Protein AF-A0A4R0NGX7-F1 (afdb_monomer_lite)

Radius of gyration: 23.61 Å; chains: 1; bounding box: 50×26×67 Å

Sequence (143 aa):
MHKEFTRLNKLIGAILSTKSSDLLKSPLAIARAFGHPYDPQRISLFEKLFVELQQRTFPSVPELNTSVKAFRNFAFYEAYFSNYIEGTKFKVADARQIIERGKPMASRDEDSHDVLGTYQLVSNQGEMRTGGRFFQALIFIAR

Secondary structure (DSSP, 8-state):
-HHHHHHHHHHHHHHTTSS-STT--SHHHHHHHTT----HHHHHHHHHHHHHHHH--PPPPPPS--SHHHHHHHHHHHHHHHHHHHT----HHHHHHHHHHTS--GGGHHHHHHHHHHHHHHT-HHHHHSHHHHHHHHHHHT-

Organism: NCBI:txid2530453

Structure (mmCIF, N/CA/C/O backbone):
data_AF-A0A4R0NGX7-F1
#
_entry.id   AF-A0A4R0NGX7-F1
#
loop_
_atom_site.group_PDB
_atom_site.id
_atom_site.type_symbol
_atom_site.label_atom_id
_atom_site.label_alt_id
_atom_site.label_comp_id
_atom_site.label_asym_id
_atom_site.label_entity_id
_atom_site.label_seq_id
_atom_site.pdbx_PDB_ins_code
_atom_site.Cartn_x
_atom_site.Cartn_y
_atom_site.Cartn_z
_atom_site.occupancy
_atom_site.B_iso_or_equiv
_atom_site.auth_seq_id
_atom_site.auth_comp_id
_atom_site.auth_asym_id
_atom_site.auth_atom_id
_atom_site.pdbx_PDB_model_num
ATOM 1 N N . MET A 1 1 ? -23.785 -9.388 43.174 1.00 69.12 1 MET A N 1
ATOM 2 C CA . MET A 1 1 ? -23.840 -9.785 41.747 1.00 69.12 1 MET A CA 1
ATOM 3 C C . MET A 1 1 ? -24.719 -8.881 40.875 1.00 69.12 1 MET A C 1
ATOM 5 O O . MET A 1 1 ? -24.286 -8.523 39.786 1.00 69.12 1 MET A O 1
ATOM 9 N N . HIS A 1 2 ? -25.930 -8.480 41.293 1.00 89.12 2 HIS A N 1
ATOM 10 C CA . HIS A 1 2 ? -26.812 -7.652 40.445 1.00 89.12 2 HIS A CA 1
ATOM 11 C C . HIS A 1 2 ? -26.259 -6.239 40.145 1.00 89.12 2 HIS A C 1
ATOM 13 O O . HIS A 1 2 ? -26.412 -5.721 39.035 1.00 89.12 2 HIS A O 1
ATOM 19 N N . LYS A 1 3 ? -25.562 -5.621 41.109 1.00 92.94 3 LYS A N 1
ATOM 20 C CA . LYS A 1 3 ? -24.934 -4.297 40.940 1.00 92.94 3 LYS A CA 1
ATOM 21 C C . LYS A 1 3 ? -23.755 -4.352 39.964 1.00 92.94 3 LYS A C 1
ATOM 23 O O . LYS A 1 3 ? -23.618 -3.484 39.106 1.00 92.94 3 LYS A O 1
ATOM 28 N N . GLU A 1 4 ? -22.937 -5.391 40.074 1.00 93.06 4 GLU A N 1
ATOM 29 C CA . GLU A 1 4 ? -21.766 -5.642 39.236 1.00 93.06 4 GLU A CA 1
ATOM 30 C C . GLU A 1 4 ? -22.186 -5.897 37.788 1.00 93.06 4 GLU A C 1
ATOM 32 O O . GLU A 1 4 ? -21.669 -5.249 36.878 1.00 93.06 4 GLU A O 1
ATOM 37 N N . PHE A 1 5 ? -23.200 -6.745 37.582 1.00 94.00 5 PHE A N 1
ATOM 38 C CA . PHE A 1 5 ? -23.793 -6.979 36.266 1.00 94.00 5 PHE A CA 1
ATOM 39 C C . PHE A 1 5 ? -24.340 -5.689 35.648 1.00 94.00 5 PHE A C 1
ATOM 41 O O . PHE A 1 5 ? -24.040 -5.372 34.498 1.00 94.00 5 PHE A O 1
ATOM 48 N N . THR A 1 6 ? -25.092 -4.897 36.418 1.00 93.38 6 THR A N 1
ATOM 49 C CA . THR A 1 6 ? -25.657 -3.626 35.938 1.00 93.38 6 THR A CA 1
ATOM 50 C C . THR A 1 6 ? -24.564 -2.658 35.490 1.00 93.38 6 THR A C 1
ATOM 52 O O . THR A 1 6 ? -24.686 -2.017 34.443 1.00 93.38 6 THR A O 1
ATOM 55 N N . ARG A 1 7 ? -23.475 -2.562 36.260 1.00 90.25 7 ARG A N 1
ATOM 56 C CA . ARG A 1 7 ? -22.326 -1.720 35.917 1.00 90.25 7 ARG A CA 1
ATOM 57 C C . ARG A 1 7 ? -21.623 -2.216 34.653 1.00 90.25 7 ARG A C 1
ATOM 59 O O . ARG A 1 7 ? -21.353 -1.409 33.767 1.00 90.25 7 ARG A O 1
ATOM 66 N N . LEU A 1 8 ? -21.379 -3.521 34.544 1.00 90.81 8 LEU A N 1
ATOM 67 C CA . LEU A 1 8 ? -20.740 -4.126 33.376 1.00 90.81 8 LEU A CA 1
ATOM 68 C C . LEU A 1 8 ? -21.584 -3.943 32.105 1.00 90.81 8 LEU A C 1
ATOM 70 O O . LEU A 1 8 ? -21.074 -3.484 31.090 1.00 90.81 8 LEU A O 1
ATOM 74 N N . ASN A 1 9 ? -22.889 -4.212 32.175 1.00 92.69 9 ASN A N 1
ATOM 75 C CA . ASN A 1 9 ? -23.817 -4.065 31.051 1.00 92.69 9 ASN A CA 1
ATOM 76 C C . ASN A 1 9 ? -23.929 -2.605 30.563 1.00 92.69 9 ASN A C 1
ATOM 78 O O . ASN A 1 9 ? -24.172 -2.350 29.382 1.00 92.69 9 ASN A O 1
ATOM 82 N N . LYS A 1 10 ? -23.771 -1.621 31.457 1.00 90.50 10 LYS A N 1
ATOM 83 C CA . LYS A 1 10 ? -23.681 -0.206 31.065 1.00 90.50 10 LYS A CA 1
ATOM 84 C C . LYS A 1 10 ? -22.367 0.096 30.344 1.00 90.50 10 LYS A C 1
ATOM 86 O O . LYS A 1 10 ? -22.408 0.722 29.294 1.00 90.50 10 LYS A O 1
ATOM 91 N N . LEU A 1 11 ? -21.237 -0.388 30.864 1.00 90.00 11 LEU A N 1
ATOM 92 C CA . LEU A 1 11 ? -19.918 -0.184 30.254 1.00 90.00 11 LEU A CA 1
ATOM 93 C C . LEU A 1 11 ? -19.808 -0.826 28.867 1.00 90.00 11 LEU A C 1
ATOM 95 O O . LEU A 1 11 ? -19.388 -0.160 27.929 1.00 90.00 11 LEU A O 1
ATOM 99 N N . ILE A 1 12 ? -20.226 -2.087 28.719 1.00 90.19 12 ILE A N 1
ATOM 100 C CA . ILE A 1 12 ? -20.219 -2.778 27.421 1.00 90.19 12 ILE A CA 1
ATOM 101 C C . ILE A 1 12 ? -21.139 -2.053 26.438 1.00 90.19 12 ILE A C 1
ATOM 103 O O . ILE A 1 12 ? -20.732 -1.774 25.315 1.00 90.19 12 ILE A O 1
ATOM 107 N N . GLY A 1 13 ? -22.350 -1.686 26.871 1.00 91.06 13 GLY A N 1
ATOM 108 C CA . GLY A 1 13 ? -23.287 -0.971 26.010 1.00 91.06 13 GLY A CA 1
ATOM 109 C C . GLY A 1 13 ? -22.749 0.380 25.531 1.00 91.06 13 GLY A C 1
ATOM 110 O O . GLY A 1 13 ? -22.915 0.714 24.363 1.00 91.06 13 GLY A O 1
ATOM 111 N N . ALA A 1 14 ? -22.056 1.114 26.403 1.00 91.62 14 ALA A N 1
ATOM 112 C CA . ALA A 1 14 ? -21.409 2.375 26.064 1.00 91.62 14 ALA A CA 1
ATOM 113 C C . ALA A 1 14 ? -20.238 2.193 25.079 1.00 91.62 14 ALA A C 1
ATOM 115 O O . ALA A 1 14 ? -20.120 2.959 24.131 1.00 91.62 14 ALA A O 1
ATOM 116 N N . ILE A 1 15 ? -19.395 1.165 25.259 1.00 90.38 15 ILE A N 1
ATOM 117 C CA . ILE A 1 15 ? -18.273 0.864 24.344 1.00 90.38 15 ILE A CA 1
ATOM 118 C C . ILE A 1 15 ? -18.768 0.434 22.956 1.00 90.38 15 ILE A C 1
ATOM 120 O O . ILE A 1 15 ? -18.120 0.738 21.959 1.00 90.38 15 ILE A O 1
ATOM 124 N N . LEU A 1 16 ? -19.893 -0.282 22.895 1.00 90.50 16 LEU A N 1
ATOM 125 C CA . LEU A 1 16 ? -20.525 -0.731 21.650 1.00 90.50 16 LEU A CA 1
ATOM 126 C C . LEU A 1 16 ? -21.477 0.313 21.045 1.00 90.50 16 LEU A C 1
ATOM 128 O O . LEU A 1 16 ? -22.226 -0.015 20.130 1.00 90.50 16 LEU A O 1
ATOM 132 N N . SER A 1 17 ? -21.510 1.533 21.588 1.00 88.19 17 SER A N 1
ATOM 133 C CA . SER A 1 17 ? -22.368 2.631 21.115 1.00 88.19 17 SER A CA 1
ATOM 134 C C . SER A 1 17 ? -23.873 2.312 21.124 1.00 88.19 17 SER A C 1
ATOM 136 O O . SER A 1 17 ? -24.655 2.925 20.406 1.00 88.19 17 SER A O 1
ATOM 138 N N . THR A 1 18 ? -24.303 1.364 21.963 1.00 86.88 18 THR A N 1
ATOM 139 C CA . THR A 1 18 ? -25.719 0.970 22.148 1.00 86.88 18 THR A CA 1
ATOM 140 C C . THR A 1 18 ? -26.375 1.649 23.354 1.00 86.88 18 THR A C 1
ATOM 142 O O . THR A 1 18 ? -27.582 1.540 23.560 1.00 86.88 18 THR A O 1
ATOM 145 N N . LYS A 1 19 ? -25.581 2.331 24.188 1.00 85.69 19 LYS A N 1
ATOM 146 C CA . LYS A 1 19 ? -26.009 3.120 25.353 1.00 85.69 19 LYS A CA 1
ATOM 147 C C . LYS A 1 19 ? -25.175 4.399 25.429 1.00 85.69 19 LYS A C 1
ATOM 149 O O . LYS A 1 19 ? -24.140 4.489 24.777 1.00 8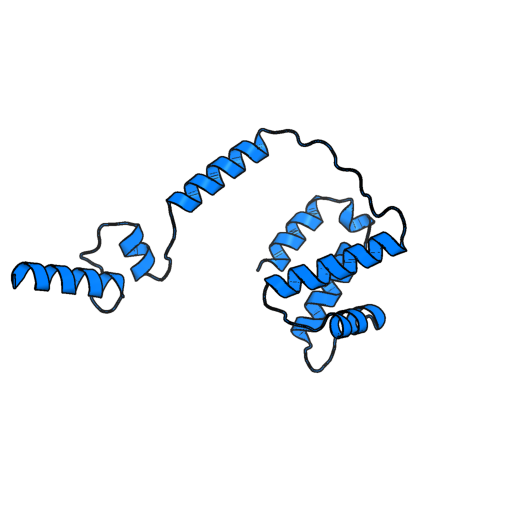5.69 19 LYS A O 1
ATOM 154 N N . SER A 1 20 ? -25.605 5.353 26.259 1.00 82.56 20 SER A N 1
ATOM 155 C CA . SER A 1 20 ? -24.865 6.604 26.488 1.00 82.56 20 SER A CA 1
ATOM 156 C C . SER A 1 20 ? -23.390 6.347 26.845 1.00 82.56 20 SER A C 1
ATOM 158 O O . SER A 1 20 ? -23.071 5.495 27.683 1.00 82.56 20 SER A O 1
ATOM 160 N N . SER A 1 21 ? -22.507 7.125 26.218 1.00 80.31 21 SER A N 1
ATOM 161 C CA . SER A 1 21 ? -21.058 7.125 26.417 1.00 80.31 21 SER A CA 1
ATOM 162 C C . SER A 1 21 ? -20.596 7.933 27.634 1.00 80.31 21 SER A C 1
ATOM 164 O O . SER A 1 21 ? -19.408 7.905 27.941 1.00 80.31 21 SER A O 1
ATOM 166 N N . ASP A 1 22 ? -21.495 8.605 28.363 1.00 82.38 22 ASP A N 1
ATOM 167 C CA . ASP A 1 22 ? -21.159 9.541 29.459 1.00 82.38 22 ASP A CA 1
ATOM 168 C C . ASP A 1 22 ? -20.381 8.883 30.614 1.00 82.38 22 ASP A C 1
ATOM 170 O O . ASP A 1 22 ? -19.724 9.540 31.420 1.00 82.38 22 ASP A O 1
ATOM 174 N N . LEU A 1 23 ? -20.454 7.553 30.711 1.00 84.06 23 LEU A N 1
ATOM 175 C CA . LEU A 1 23 ? -19.757 6.759 31.722 1.00 84.06 23 LEU A CA 1
ATOM 176 C C . LEU A 1 23 ? -18.329 6.363 31.307 1.00 84.06 23 LEU A C 1
ATOM 178 O O . LEU A 1 23 ? -17.573 5.855 32.143 1.00 84.06 23 LEU A O 1
ATOM 182 N N . LEU A 1 24 ? -17.954 6.549 30.038 1.00 87.19 24 LEU A N 1
ATOM 183 C CA . LEU A 1 24 ? -16.630 6.211 29.528 1.00 87.19 24 LEU A CA 1
ATOM 184 C C . LEU A 1 24 ? -15.628 7.297 29.917 1.00 87.19 24 LEU A C 1
ATOM 186 O O . LEU A 1 24 ? -15.793 8.464 29.592 1.00 87.19 24 LEU A O 1
ATOM 190 N N . LYS A 1 25 ? -14.557 6.892 30.602 1.00 89.19 25 LYS A N 1
ATOM 191 C CA . LYS A 1 25 ? -13.457 7.792 30.997 1.00 89.19 25 LYS A CA 1
ATOM 192 C C . LYS A 1 25 ? -12.142 7.483 30.295 1.00 89.19 25 LYS A C 1
ATOM 194 O O . LYS A 1 25 ? -11.246 8.314 30.265 1.00 89.19 25 LYS A O 1
ATOM 199 N N . SER A 1 26 ? -12.004 6.265 29.773 1.00 91.06 26 SER A N 1
ATOM 200 C CA . SER A 1 26 ? -10.807 5.866 29.040 1.00 91.06 26 SER A CA 1
ATOM 201 C C . SER A 1 26 ? -10.836 6.500 27.647 1.00 91.06 26 SER A C 1
ATOM 203 O O . SER A 1 26 ? -11.819 6.280 26.934 1.00 91.06 26 SER A O 1
ATOM 205 N N . PRO A 1 27 ? -9.766 7.198 27.219 1.00 91.25 27 PRO A N 1
ATOM 206 C CA . PRO A 1 27 ? -9.661 7.730 25.862 1.00 91.25 27 PRO A CA 1
ATOM 207 C C . PRO A 1 27 ? -9.893 6.666 24.782 1.00 91.25 27 PRO A C 1
ATOM 209 O O . PRO A 1 27 ? -10.565 6.931 23.794 1.00 91.25 27 PRO A O 1
ATOM 212 N N . LEU A 1 28 ? -9.437 5.427 25.009 1.00 93.00 28 LEU A N 1
ATOM 213 C CA . LEU A 1 28 ? -9.637 4.307 24.082 1.00 93.00 28 LEU A CA 1
ATOM 214 C C . LEU A 1 28 ? -11.095 3.867 23.988 1.00 93.00 28 LEU A C 1
ATOM 216 O O . LEU A 1 28 ? -11.582 3.538 22.909 1.00 93.00 28 LEU A O 1
ATOM 220 N N . ALA A 1 29 ? -11.789 3.837 25.126 1.00 91.12 29 ALA A N 1
ATOM 221 C CA . ALA A 1 29 ? -13.199 3.476 25.160 1.00 91.12 29 ALA A CA 1
ATOM 222 C C . ALA A 1 29 ? -14.048 4.535 24.449 1.00 91.12 29 ALA A C 1
ATOM 224 O O . ALA A 1 29 ? -14.924 4.181 23.667 1.00 91.12 29 ALA A O 1
ATOM 225 N N . ILE A 1 30 ? -13.740 5.813 24.686 1.00 91.38 30 ILE A N 1
ATOM 226 C CA . ILE A 1 30 ? -14.365 6.955 24.013 1.00 91.38 30 ILE A CA 1
ATOM 227 C C . ILE A 1 30 ? -14.117 6.859 22.505 1.00 91.38 30 ILE A C 1
ATOM 229 O O . ILE A 1 30 ? -15.066 6.795 21.733 1.00 91.38 30 ILE A O 1
ATOM 233 N N . ALA A 1 31 ? -12.858 6.757 22.080 1.00 91.81 31 ALA A N 1
ATOM 234 C CA . ALA A 1 31 ? -12.497 6.710 20.667 1.00 91.81 31 ALA A CA 1
ATOM 235 C C . ALA A 1 31 ? -13.164 5.540 19.925 1.00 91.81 31 ALA A C 1
ATOM 237 O O . ALA A 1 31 ? -13.674 5.718 18.821 1.00 91.81 31 ALA A O 1
ATOM 238 N N . ARG A 1 32 ? -13.258 4.363 20.560 1.00 91.88 32 ARG A N 1
ATOM 239 C CA . ARG A 1 32 ? -14.009 3.224 20.015 1.00 91.88 32 ARG A CA 1
ATOM 240 C C . ARG A 1 32 ? -15.507 3.520 19.885 1.00 91.88 32 ARG A C 1
ATOM 242 O O . ARG A 1 32 ? -16.065 3.238 18.830 1.00 91.88 32 ARG A O 1
ATOM 249 N N . ALA A 1 33 ? -16.138 4.095 20.909 1.00 91.50 33 ALA A N 1
ATOM 250 C CA . ALA A 1 33 ? -17.567 4.416 20.885 1.00 91.50 33 ALA A CA 1
ATOM 251 C C . ALA A 1 33 ? -17.925 5.476 19.821 1.00 91.50 33 ALA A C 1
ATOM 253 O O . ALA A 1 33 ? -19.005 5.433 19.234 1.00 91.50 33 ALA A O 1
ATOM 254 N N . PHE A 1 34 ? -17.003 6.395 19.526 1.00 90.00 34 PHE A N 1
ATOM 255 C CA . PHE A 1 34 ? -17.159 7.403 18.472 1.00 90.00 34 PHE A CA 1
ATOM 256 C C . PHE A 1 34 ? -16.740 6.916 17.072 1.00 90.00 34 PHE A C 1
ATOM 258 O O . PHE A 1 34 ? -16.716 7.710 16.140 1.00 90.00 34 PHE A O 1
ATOM 265 N N . GLY A 1 35 ? -16.417 5.628 16.896 1.00 89.69 35 GLY A N 1
ATOM 266 C CA . GLY A 1 35 ? -16.074 5.065 15.582 1.00 89.69 35 GLY A CA 1
ATOM 267 C C . GLY A 1 35 ? -14.648 5.359 15.105 1.00 89.69 35 GLY A C 1
ATOM 268 O O . GLY A 1 35 ? -14.313 5.065 13.962 1.00 89.69 35 GLY A O 1
ATOM 269 N N . HIS A 1 36 ? -13.785 5.872 15.983 1.00 92.31 36 HIS A N 1
ATOM 270 C CA . HIS A 1 36 ? -12.376 6.158 15.705 1.00 92.31 36 HIS A CA 1
ATOM 271 C C . HIS A 1 36 ? -11.437 5.365 16.633 1.00 92.31 36 HIS A C 1
ATOM 273 O O . HIS A 1 36 ? -10.607 5.959 17.325 1.00 92.31 36 HIS A O 1
ATOM 279 N N . PRO A 1 37 ? -11.562 4.024 16.724 1.00 93.00 37 PRO A N 1
ATOM 280 C CA . PRO A 1 37 ? -10.678 3.233 17.569 1.00 93.00 37 PRO A CA 1
ATOM 281 C C . PRO A 1 37 ? -9.226 3.357 17.093 1.00 93.00 37 PRO A C 1
ATOM 283 O O . PRO A 1 37 ? -8.946 3.337 15.898 1.00 93.00 37 PRO A O 1
ATOM 286 N N . TYR A 1 38 ? -8.295 3.423 18.040 1.00 93.12 38 TYR A N 1
ATOM 287 C CA . TYR A 1 38 ? -6.863 3.459 17.760 1.00 93.12 38 TYR A CA 1
ATOM 288 C C . TYR A 1 38 ? -6.089 2.614 18.775 1.00 93.12 38 TYR A C 1
ATOM 290 O O . TYR A 1 38 ? -6.595 2.299 19.856 1.00 93.12 38 TYR A O 1
ATOM 298 N N . ASP A 1 39 ? -4.857 2.252 18.421 1.00 95.19 39 ASP A N 1
ATOM 299 C CA . ASP A 1 39 ? -3.933 1.525 19.291 1.00 95.19 39 ASP A CA 1
ATOM 300 C C . ASP A 1 39 ? -2.785 2.459 19.733 1.00 95.19 39 ASP A C 1
ATOM 302 O O . ASP A 1 39 ? -1.912 2.792 18.925 1.00 95.19 39 ASP A O 1
ATOM 306 N N . PRO A 1 40 ? -2.755 2.891 21.007 1.00 94.31 40 PRO A N 1
ATOM 307 C CA . PRO A 1 40 ? -1.757 3.831 21.505 1.00 94.31 40 PRO A CA 1
ATOM 308 C C . PRO A 1 40 ? -0.365 3.201 21.572 1.00 94.31 40 PRO A C 1
ATOM 310 O O . PRO A 1 40 ? 0.626 3.898 21.376 1.00 94.31 40 PRO A O 1
ATOM 313 N N . GLN A 1 41 ? -0.272 1.889 21.813 1.00 95.69 41 GLN A N 1
ATOM 314 C CA . GLN A 1 41 ? 1.014 1.196 21.831 1.00 95.69 41 GLN A CA 1
ATOM 315 C C . GLN A 1 41 ? 1.609 1.180 20.427 1.00 95.69 41 GLN A C 1
ATOM 317 O O . GLN A 1 41 ? 2.811 1.401 20.258 1.00 95.69 41 GLN A O 1
ATOM 322 N N . ARG A 1 42 ? 0.764 0.985 19.406 1.00 96.50 42 ARG A N 1
ATOM 323 C CA . ARG A 1 42 ? 1.216 1.012 18.016 1.00 96.50 42 ARG A CA 1
ATOM 324 C C . ARG A 1 42 ? 1.678 2.401 17.579 1.00 96.50 42 ARG A C 1
ATOM 326 O O . ARG A 1 42 ? 2.703 2.486 16.903 1.00 96.50 42 ARG A O 1
ATOM 333 N N . ILE A 1 43 ? 0.984 3.461 18.005 1.00 95.56 43 ILE A N 1
ATOM 334 C CA . ILE A 1 43 ? 1.406 4.853 17.772 1.00 95.56 43 ILE A CA 1
ATOM 335 C C . ILE A 1 43 ? 2.803 5.083 18.35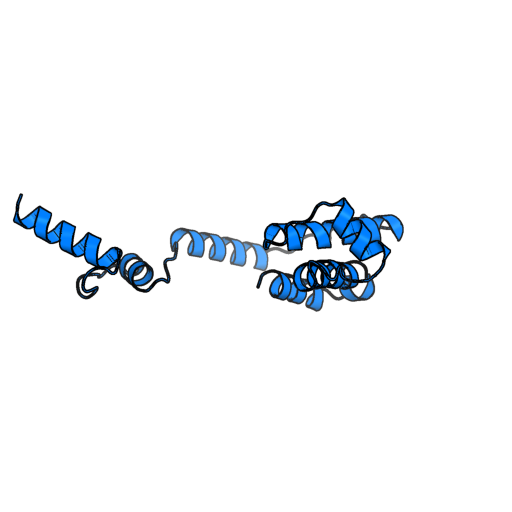1 1.00 95.56 43 ILE A C 1
ATOM 337 O O . ILE A 1 43 ? 3.707 5.457 17.610 1.00 95.56 43 ILE A O 1
ATOM 341 N N . SER A 1 44 ? 3.027 4.748 19.624 1.00 96.50 44 SER A N 1
ATOM 342 C CA . SER A 1 44 ? 4.344 4.928 20.247 1.00 96.50 44 SER A CA 1
ATOM 343 C C . SER A 1 44 ? 5.457 4.120 19.568 1.00 96.50 44 SER A C 1
ATOM 345 O O . SER A 1 44 ? 6.607 4.557 19.535 1.00 96.50 44 SER A O 1
ATOM 347 N N . LEU A 1 45 ? 5.156 2.936 19.020 1.00 97.62 45 LEU A N 1
ATOM 348 C CA . LEU A 1 45 ? 6.127 2.172 18.226 1.00 97.62 45 LEU A CA 1
ATOM 349 C C . LEU A 1 45 ? 6.457 2.866 16.899 1.00 97.62 45 LEU A C 1
ATOM 351 O O . LEU A 1 45 ? 7.624 2.897 16.510 1.00 97.62 45 LEU A O 1
ATOM 355 N N . PHE A 1 46 ? 5.457 3.417 16.208 1.00 96.38 46 PHE A N 1
ATOM 356 C CA . PHE A 1 46 ? 5.675 4.152 14.962 1.00 96.38 46 PHE A CA 1
ATOM 357 C C . PHE A 1 46 ? 6.425 5.465 15.182 1.00 96.38 46 PHE A C 1
ATOM 359 O O . PHE A 1 46 ? 7.310 5.777 14.395 1.00 96.38 46 PHE A O 1
ATOM 366 N N . GLU A 1 47 ? 6.147 6.187 16.267 1.00 96.12 47 GLU A N 1
ATOM 367 C CA . GLU A 1 47 ? 6.893 7.392 16.647 1.00 96.12 47 GLU A CA 1
ATOM 368 C C . GLU A 1 47 ? 8.372 7.079 16.888 1.00 96.12 47 GLU A C 1
ATOM 370 O O . GLU A 1 47 ? 9.247 7.759 16.357 1.00 96.12 47 GLU A O 1
ATOM 375 N N . LYS A 1 48 ? 8.668 6.001 17.626 1.00 96.75 48 LYS A N 1
ATOM 376 C CA . LYS A 1 48 ? 10.050 5.547 17.838 1.00 96.75 48 LYS A CA 1
ATOM 377 C C . LYS A 1 48 ? 10.738 5.194 16.525 1.00 96.75 48 LYS A C 1
ATOM 379 O O . LYS A 1 48 ? 11.856 5.637 16.292 1.00 96.75 48 LYS A O 1
ATOM 384 N N . LEU A 1 49 ? 10.069 4.428 15.662 1.00 94.88 49 LEU A N 1
ATOM 385 C CA . LEU A 1 49 ? 10.603 4.087 14.344 1.00 94.88 49 LEU A CA 1
ATOM 386 C C . LEU A 1 49 ? 10.877 5.347 13.517 1.00 94.88 49 LEU A C 1
ATOM 388 O O . LEU A 1 49 ? 11.942 5.463 12.926 1.00 94.88 49 LEU A O 1
ATOM 392 N N . PHE A 1 50 ? 9.945 6.298 13.497 1.00 93.44 50 PHE A N 1
ATOM 393 C CA . PHE A 1 50 ? 10.095 7.554 12.772 1.00 93.44 50 PHE A CA 1
ATOM 394 C C . PHE A 1 50 ? 11.320 8.345 13.241 1.00 93.44 50 PHE A C 1
ATOM 396 O O . PHE A 1 50 ? 12.128 8.761 12.413 1.00 93.44 50 PHE A O 1
ATOM 403 N N . VAL A 1 51 ? 11.493 8.497 14.558 1.00 95.06 51 VAL A N 1
ATOM 404 C CA . VAL A 1 51 ? 12.664 9.168 15.143 1.00 95.06 51 VAL A CA 1
ATOM 405 C C . VAL A 1 51 ? 13.959 8.457 14.741 1.00 95.06 51 VAL A C 1
ATOM 407 O O . VAL A 1 51 ? 14.891 9.106 14.271 1.00 95.06 51 VAL A O 1
ATOM 410 N N . GLU A 1 52 ? 14.005 7.128 14.851 1.00 94.12 52 GLU A N 1
ATOM 411 C CA . GLU A 1 52 ? 15.173 6.330 14.454 1.00 94.12 52 GLU A CA 1
ATOM 412 C C . GLU A 1 52 ? 15.502 6.461 12.961 1.00 94.12 52 GLU A C 1
ATOM 414 O O . GLU A 1 52 ? 16.671 6.565 12.593 1.00 94.12 52 GLU A O 1
ATOM 419 N N . LEU A 1 53 ? 14.489 6.477 12.089 1.00 91.88 53 LEU A N 1
ATOM 420 C CA . LEU A 1 53 ? 14.678 6.662 10.650 1.00 91.88 53 LEU A CA 1
ATOM 421 C C . LEU A 1 53 ? 15.179 8.077 10.320 1.00 91.88 53 LEU A C 1
ATOM 423 O O . LEU A 1 53 ? 16.010 8.224 9.431 1.00 91.88 53 LEU A O 1
ATOM 427 N N . GLN A 1 54 ? 14.724 9.113 11.031 1.00 91.25 54 GLN A N 1
ATOM 428 C CA . GLN A 1 54 ? 15.191 10.486 10.798 1.00 91.25 54 GLN A CA 1
ATOM 429 C C . GLN A 1 54 ? 16.637 10.725 11.243 1.00 91.25 54 GLN A C 1
ATOM 431 O O . GLN A 1 54 ? 17.334 11.545 10.652 1.00 91.25 54 GLN A O 1
ATOM 436 N N . GLN A 1 55 ? 17.087 10.040 12.293 1.00 92.88 55 GLN A N 1
ATOM 437 C CA . GLN A 1 55 ? 18.419 10.245 12.869 1.00 92.88 55 GLN A CA 1
ATOM 438 C C . GLN A 1 55 ? 19.525 9.469 12.145 1.00 92.88 55 GLN A C 1
ATOM 440 O O . GLN A 1 55 ? 20.709 9.694 12.402 1.00 92.88 55 GLN A O 1
ATOM 445 N N . ARG A 1 56 ? 19.165 8.546 11.250 1.00 89.06 56 ARG A N 1
ATOM 446 C CA . ARG A 1 56 ? 20.114 7.685 10.543 1.00 89.06 56 ARG A CA 1
ATOM 447 C C . ARG A 1 56 ? 20.324 8.164 9.115 1.00 89.06 56 ARG A C 1
ATOM 449 O O . ARG A 1 56 ? 19.381 8.324 8.349 1.00 89.06 56 ARG A O 1
ATOM 456 N N . THR A 1 57 ? 21.587 8.280 8.720 1.00 88.75 57 THR A N 1
ATOM 457 C CA . THR A 1 57 ? 21.948 8.365 7.304 1.00 88.75 57 THR A CA 1
ATOM 458 C C . THR A 1 57 ? 21.966 6.955 6.728 1.00 88.75 57 THR A C 1
ATOM 460 O O . THR A 1 57 ? 22.783 6.126 7.132 1.00 88.75 57 THR A O 1
ATOM 463 N N . PHE A 1 58 ? 21.073 6.672 5.783 1.00 84.56 58 PHE A N 1
ATOM 464 C CA . PHE A 1 58 ? 21.063 5.394 5.079 1.00 84.56 58 PHE A CA 1
ATOM 465 C C . PHE A 1 58 ? 22.047 5.420 3.906 1.00 84.56 58 PHE A C 1
ATOM 467 O O . PHE A 1 58 ? 22.150 6.441 3.218 1.00 84.56 58 PHE A O 1
ATOM 474 N N . PRO A 1 59 ? 22.780 4.320 3.658 1.00 86.75 59 PRO A N 1
ATOM 475 C CA . PRO A 1 59 ? 23.610 4.223 2.471 1.00 86.75 59 PRO A CA 1
ATOM 476 C C . PRO A 1 59 ? 22.730 4.291 1.221 1.00 86.75 59 PRO A C 1
ATOM 478 O O . PRO A 1 59 ? 21.625 3.748 1.192 1.00 86.75 59 PRO A O 1
ATOM 481 N N . SER A 1 60 ? 23.245 4.934 0.175 1.00 82.44 60 SER A N 1
ATOM 482 C CA . SER A 1 60 ? 22.606 4.883 -1.137 1.00 82.44 60 SER A CA 1
ATOM 483 C C . SER A 1 60 ? 22.628 3.442 -1.642 1.00 82.44 60 SER A C 1
ATOM 485 O O . SER A 1 60 ? 23.699 2.846 -1.781 1.00 82.44 60 SER A O 1
ATOM 487 N N . VAL A 1 61 ? 21.449 2.877 -1.893 1.00 82.12 61 VAL A N 1
ATOM 488 C CA . VAL A 1 61 ? 21.314 1.570 -2.538 1.00 82.12 61 VAL A CA 1
ATOM 489 C C . VAL A 1 61 ? 21.288 1.811 -4.048 1.00 82.12 61 VAL A C 1
ATOM 491 O O . VAL A 1 61 ? 20.423 2.552 -4.519 1.00 82.12 61 VAL A O 1
ATOM 494 N N . PRO A 1 62 ? 22.232 1.246 -4.821 1.00 80.94 62 PRO A N 1
ATOM 495 C CA . PRO A 1 62 ? 22.264 1.460 -6.260 1.00 80.94 62 PRO A CA 1
ATOM 496 C C . PRO A 1 62 ? 21.064 0.791 -6.941 1.00 80.94 62 PRO A C 1
ATOM 498 O O . PRO A 1 62 ? 20.654 -0.306 -6.564 1.00 80.94 62 PRO A O 1
ATOM 501 N N . GLU A 1 63 ? 20.543 1.433 -7.987 1.00 82.31 63 GLU A N 1
ATOM 502 C CA . GLU A 1 63 ? 19.533 0.837 -8.864 1.00 82.31 63 GLU A CA 1
ATOM 503 C C . GLU A 1 63 ? 20.123 -0.386 -9.583 1.00 82.31 63 GLU A C 1
ATOM 505 O O . GLU A 1 63 ? 21.104 -0.276 -10.324 1.00 82.31 63 GLU A O 1
ATOM 510 N N . LEU A 1 64 ? 19.511 -1.552 -9.372 1.00 85.44 64 LEU A N 1
ATOM 511 C CA . LEU A 1 64 ? 19.942 -2.815 -9.977 1.00 85.44 64 LEU A CA 1
ATOM 512 C C . LEU A 1 64 ? 19.330 -3.019 -11.372 1.00 85.44 64 LEU A C 1
ATOM 514 O O . LEU A 1 64 ? 19.893 -3.736 -12.203 1.00 85.44 64 LEU A O 1
ATOM 518 N N . ASN A 1 65 ? 18.206 -2.364 -11.669 1.00 87.88 65 ASN A N 1
ATOM 519 C CA . ASN A 1 65 ? 17.491 -2.451 -12.940 1.00 87.88 65 ASN A CA 1
ATOM 520 C C . ASN A 1 65 ? 18.103 -1.519 -13.998 1.00 87.88 65 ASN A C 1
ATOM 522 O O . ASN A 1 65 ? 17.482 -0.568 -14.471 1.00 87.88 65 ASN A O 1
ATOM 526 N N . THR A 1 66 ? 19.344 -1.802 -14.394 1.00 86.81 66 THR A N 1
ATOM 527 C CA . THR A 1 66 ? 20.137 -0.931 -15.282 1.00 86.81 66 THR A CA 1
ATOM 528 C C . THR A 1 66 ? 19.699 -0.958 -16.748 1.00 86.81 66 THR A C 1
ATOM 530 O O . THR A 1 66 ? 19.946 -0.005 -17.486 1.00 86.81 66 THR A O 1
ATOM 533 N N . SER A 1 67 ? 19.032 -2.027 -17.196 1.00 93.38 67 SER A N 1
ATOM 534 C CA . SER A 1 67 ? 18.500 -2.112 -18.562 1.00 93.38 67 SER A CA 1
ATOM 535 C C . SER A 1 67 ? 17.074 -1.569 -18.651 1.00 93.38 67 SER A C 1
ATOM 537 O O . SER A 1 67 ? 16.273 -1.745 -17.735 1.00 93.38 67 SER A O 1
ATOM 539 N N . VAL A 1 68 ? 16.709 -1.003 -19.808 1.00 90.81 68 VAL A N 1
ATOM 540 C CA . VAL A 1 68 ? 15.338 -0.520 -20.074 1.00 90.81 68 VAL A CA 1
ATOM 541 C C . VAL A 1 68 ? 14.297 -1.620 -19.840 1.00 90.81 68 VAL A C 1
ATOM 543 O O . VAL A 1 68 ? 13.227 -1.361 -19.296 1.00 90.81 68 VAL A O 1
ATOM 546 N N . LYS A 1 6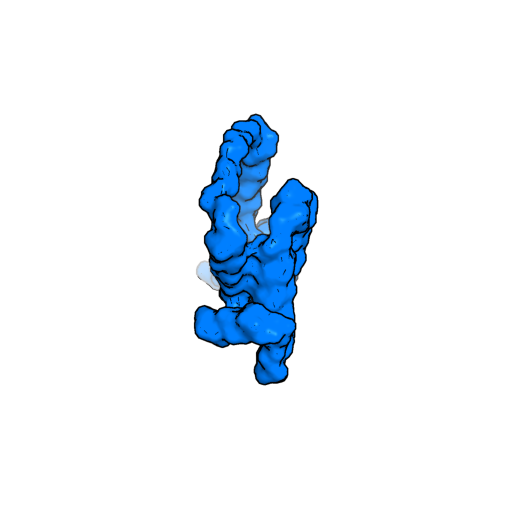9 ? 14.611 -2.864 -20.224 1.00 93.38 69 LYS A N 1
ATOM 547 C CA . LYS A 1 69 ? 13.721 -4.013 -20.025 1.00 93.38 69 LYS A CA 1
ATOM 548 C C . LYS A 1 69 ? 13.562 -4.358 -18.544 1.00 93.38 69 LYS A C 1
ATOM 550 O O . LYS A 1 69 ? 12.437 -4.561 -18.103 1.00 93.38 69 LYS A O 1
ATOM 555 N N . ALA A 1 70 ? 14.661 -4.412 -17.789 1.00 91.44 70 ALA A N 1
ATOM 556 C CA . ALA A 1 70 ? 14.608 -4.671 -16.350 1.00 91.44 70 ALA A CA 1
ATOM 557 C C . ALA A 1 70 ? 13.794 -3.588 -15.632 1.00 91.44 70 ALA A C 1
ATOM 559 O O . ALA A 1 70 ? 12.896 -3.915 -14.867 1.00 91.44 70 ALA A O 1
ATOM 560 N N . PHE A 1 71 ? 14.026 -2.319 -15.973 1.00 90.94 71 PHE A N 1
ATOM 561 C CA . PHE A 1 71 ? 13.317 -1.186 -15.384 1.00 90.94 71 PHE A CA 1
ATOM 562 C C . PHE A 1 71 ? 11.808 -1.222 -15.665 1.00 90.94 71 PHE A C 1
ATOM 564 O O . PHE A 1 71 ? 10.999 -1.059 -14.758 1.00 90.94 71 PHE A O 1
ATOM 571 N N . ARG A 1 72 ? 11.405 -1.514 -16.909 1.00 92.62 72 ARG A N 1
ATOM 572 C CA . ARG A 1 72 ? 9.983 -1.669 -17.268 1.00 92.62 72 ARG A CA 1
ATOM 573 C C . ARG A 1 72 ? 9.331 -2.874 -16.593 1.00 92.62 72 ARG A C 1
ATOM 575 O O . ARG A 1 72 ? 8.184 -2.787 -16.175 1.00 92.62 72 ARG A O 1
ATOM 582 N N . ASN A 1 73 ? 10.051 -3.986 -16.467 1.00 94.06 73 ASN A N 1
ATOM 583 C CA . ASN A 1 73 ? 9.547 -5.158 -15.753 1.00 94.06 73 ASN A CA 1
ATOM 584 C C . ASN A 1 73 ? 9.371 -4.871 -14.259 1.00 94.06 73 ASN A C 1
ATOM 586 O O . ASN A 1 73 ? 8.375 -5.283 -13.677 1.00 94.06 73 ASN A O 1
ATOM 590 N N . PHE A 1 74 ? 10.316 -4.157 -13.650 1.00 92.81 74 PHE A N 1
ATOM 591 C CA . PHE A 1 74 ? 10.206 -3.713 -12.266 1.00 92.81 74 PHE A CA 1
ATOM 592 C C . PHE A 1 74 ? 8.976 -2.815 -12.084 1.00 92.81 74 PHE A C 1
ATOM 594 O O . PHE A 1 74 ? 8.106 -3.121 -11.277 1.00 92.81 74 PHE A O 1
ATOM 601 N N . ALA A 1 75 ? 8.832 -1.800 -12.938 1.00 92.69 75 ALA A N 1
ATOM 602 C CA . ALA A 1 75 ? 7.675 -0.912 -12.964 1.00 92.69 75 ALA A CA 1
ATOM 603 C C . ALA A 1 75 ? 6.332 -1.653 -13.117 1.00 92.69 75 ALA A C 1
ATOM 605 O O . ALA A 1 75 ? 5.341 -1.272 -12.500 1.00 92.69 75 ALA A O 1
ATOM 606 N N . PHE A 1 76 ? 6.287 -2.725 -13.914 1.00 94.94 76 PHE A N 1
ATOM 607 C CA . PHE A 1 76 ? 5.100 -3.573 -14.036 1.00 94.94 76 PHE A CA 1
ATOM 608 C C . PHE A 1 76 ? 4.708 -4.205 -12.693 1.00 94.94 76 PHE A C 1
ATOM 610 O O . PHE A 1 76 ? 3.541 -4.147 -12.308 1.00 94.94 76 PHE A O 1
ATOM 617 N N . TYR A 1 77 ? 5.670 -4.795 -11.979 1.00 94.12 77 TYR A N 1
ATOM 618 C CA . TYR A 1 77 ? 5.397 -5.441 -10.695 1.00 94.12 77 TYR A CA 1
ATOM 619 C C . TYR A 1 77 ? 5.055 -4.435 -9.598 1.00 94.12 77 TYR A C 1
ATOM 621 O O . TYR A 1 77 ? 4.128 -4.696 -8.838 1.00 94.12 77 TYR A O 1
ATOM 629 N N . GLU A 1 78 ? 5.727 -3.284 -9.553 1.00 91.62 78 GLU A N 1
ATOM 630 C CA . GLU A 1 78 ? 5.392 -2.193 -8.628 1.00 91.62 78 GLU A CA 1
ATOM 631 C C . GLU A 1 78 ? 3.947 -1.719 -8.831 1.00 91.62 78 GLU A C 1
ATOM 633 O O . GLU A 1 78 ? 3.158 -1.691 -7.886 1.00 91.62 78 GLU A O 1
ATOM 638 N N . ALA A 1 79 ? 3.563 -1.435 -10.080 1.00 92.00 79 ALA A N 1
ATOM 639 C CA . ALA A 1 79 ? 2.205 -1.014 -10.403 1.00 92.00 79 ALA A CA 1
ATOM 640 C C . ALA A 1 79 ? 1.170 -2.084 -10.046 1.00 92.00 79 ALA A C 1
ATOM 642 O O . ALA A 1 79 ? 0.147 -1.776 -9.442 1.00 92.00 79 ALA A O 1
ATOM 643 N N . TYR A 1 80 ? 1.441 -3.347 -10.374 1.00 93.00 80 TYR A N 1
ATOM 644 C CA . TYR A 1 80 ? 0.527 -4.441 -10.070 1.00 93.00 80 TYR A CA 1
ATOM 645 C C . TYR A 1 80 ? 0.347 -4.653 -8.562 1.00 93.00 80 TYR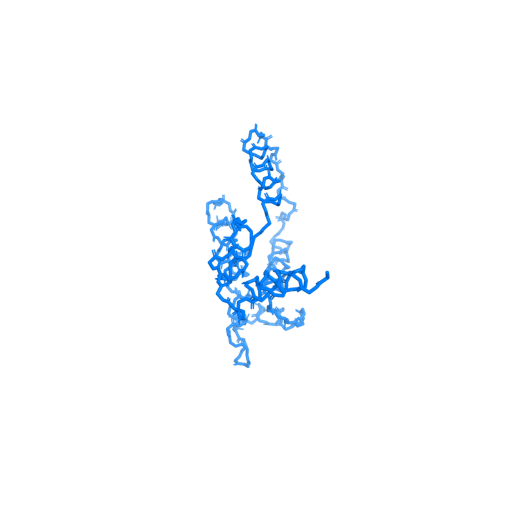 A C 1
ATOM 647 O O . TYR A 1 80 ? -0.784 -4.757 -8.091 1.00 93.00 80 TYR A O 1
ATOM 655 N N . PHE A 1 81 ? 1.443 -4.745 -7.804 1.00 91.94 81 PHE A N 1
ATOM 656 C CA . PHE A 1 81 ? 1.371 -5.110 -6.392 1.00 91.94 81 PHE A CA 1
ATOM 657 C C . PHE A 1 81 ? 0.891 -3.973 -5.497 1.00 91.94 81 PHE A C 1
ATOM 659 O O . PHE A 1 81 ? 0.183 -4.285 -4.544 1.00 91.94 81 PHE A O 1
ATOM 666 N N . SER A 1 82 ? 1.192 -2.704 -5.805 1.00 88.88 82 SER A N 1
ATOM 667 C CA . SER A 1 82 ? 0.631 -1.573 -5.048 1.00 88.88 82 SER A CA 1
ATOM 668 C C . SER A 1 82 ? -0.896 -1.567 -5.141 1.00 88.88 82 SER A C 1
ATOM 670 O O . SER A 1 82 ? -1.595 -1.753 -4.150 1.00 88.88 82 SER A O 1
ATOM 672 N N . ASN A 1 83 ? -1.414 -1.575 -6.369 1.00 88.44 83 ASN A N 1
ATOM 673 C CA . ASN A 1 83 ? -2.850 -1.649 -6.622 1.00 88.44 83 ASN A CA 1
ATOM 674 C C . ASN A 1 83 ? -3.487 -2.895 -5.972 1.00 88.44 83 ASN A C 1
ATOM 676 O O . ASN A 1 83 ? -4.570 -2.835 -5.389 1.00 88.44 83 ASN A O 1
ATOM 680 N N . TYR A 1 84 ? -2.804 -4.046 -6.011 1.00 89.62 84 TYR A N 1
ATOM 681 C CA . TYR A 1 84 ? -3.311 -5.271 -5.388 1.00 89.62 84 TYR A CA 1
ATOM 682 C C . TYR A 1 84 ? -3.478 -5.150 -3.865 1.00 89.62 84 TYR A C 1
ATOM 684 O O . TYR A 1 84 ? -4.462 -5.667 -3.326 1.00 89.62 84 TYR A O 1
ATOM 692 N N . ILE A 1 85 ? -2.535 -4.507 -3.163 1.00 88.12 85 ILE A N 1
ATOM 693 C CA . ILE A 1 85 ? -2.617 -4.336 -1.703 1.00 88.12 85 ILE A CA 1
ATOM 694 C C . ILE A 1 85 ? -3.649 -3.280 -1.290 1.00 88.12 85 ILE A C 1
ATOM 696 O O . ILE A 1 85 ? -4.194 -3.390 -0.193 1.00 88.12 85 ILE A O 1
ATOM 700 N N . GLU A 1 86 ? -3.966 -2.324 -2.165 1.00 85.31 86 GLU A N 1
ATOM 701 C CA . GLU A 1 86 ? -5.027 -1.323 -1.962 1.00 85.31 86 GLU A CA 1
ATOM 702 C C . GLU A 1 86 ? -6.438 -1.896 -2.140 1.00 85.31 86 GLU A C 1
ATOM 704 O O . GLU A 1 86 ? -7.393 -1.402 -1.545 1.00 85.31 86 GLU A O 1
ATOM 709 N N . GLY A 1 87 ? -6.576 -2.995 -2.886 1.00 83.56 87 GLY A N 1
ATOM 710 C CA . GLY A 1 87 ? -7.852 -3.697 -3.065 1.00 83.56 87 GLY A CA 1
ATOM 711 C C . GLY A 1 87 ? -8.182 -4.037 -4.515 1.00 83.56 87 GLY A C 1
ATOM 712 O O . GLY A 1 87 ? -9.107 -4.817 -4.767 1.00 83.56 87 GLY A O 1
ATOM 713 N N . THR A 1 88 ? -7.389 -3.540 -5.460 1.00 82.88 88 THR A N 1
ATOM 714 C CA . THR A 1 88 ? -7.577 -3.722 -6.895 1.00 82.88 88 THR A CA 1
ATOM 715 C C . THR A 1 88 ? -7.092 -5.104 -7.335 1.00 82.88 88 THR A C 1
ATOM 717 O O . THR A 1 88 ? -5.923 -5.348 -7.637 1.00 82.88 88 THR A O 1
ATOM 720 N N . LYS A 1 89 ? -8.011 -6.075 -7.369 1.00 84.44 89 LYS A N 1
ATOM 721 C CA . LYS A 1 89 ? -7.670 -7.483 -7.637 1.00 84.44 89 LYS A CA 1
ATOM 722 C C . LYS A 1 89 ? -7.784 -7.835 -9.113 1.00 84.44 89 LYS A C 1
ATOM 724 O O . LYS A 1 89 ? -8.890 -8.015 -9.621 1.00 84.44 89 LYS A O 1
ATOM 729 N N . PHE A 1 90 ? -6.656 -8.019 -9.788 1.00 81.12 90 PHE A N 1
ATOM 730 C CA . PHE A 1 90 ? -6.578 -8.527 -11.162 1.00 81.12 90 PHE A CA 1
ATOM 731 C C . PHE A 1 90 ? -5.847 -9.861 -11.241 1.00 81.12 90 PHE A C 1
ATOM 733 O O . PHE A 1 90 ? -5.122 -10.242 -10.326 1.00 81.12 90 PHE A O 1
ATOM 740 N N . LYS A 1 91 ? -5.982 -10.556 -12.376 1.00 90.00 91 LYS A N 1
ATOM 741 C CA . LYS A 1 91 ? -4.956 -11.522 -12.771 1.00 90.00 91 LYS A CA 1
ATOM 742 C C . LYS A 1 91 ? -3.759 -10.748 -13.316 1.00 90.00 91 LYS A C 1
ATOM 744 O O . LYS A 1 91 ? -3.930 -9.784 -14.059 1.00 90.00 91 LYS A O 1
ATOM 749 N N . VAL A 1 92 ? -2.550 -11.234 -13.049 1.00 93.25 92 VAL A N 1
ATOM 750 C CA . VAL A 1 92 ? -1.302 -10.678 -13.613 1.00 93.25 92 VAL A CA 1
ATOM 751 C C . VAL A 1 92 ? -1.384 -10.533 -15.141 1.00 93.25 92 VAL A C 1
ATOM 753 O O . VAL A 1 92 ? -0.904 -9.555 -15.707 1.00 93.25 92 VAL A O 1
ATOM 756 N N . ALA A 1 93 ? -2.035 -11.485 -15.820 1.00 93.12 93 ALA A N 1
ATOM 757 C CA . ALA A 1 93 ? -2.222 -11.450 -17.269 1.00 93.12 93 ALA A CA 1
ATOM 758 C C . ALA A 1 93 ? -3.079 -10.264 -17.752 1.00 93.12 93 ALA A C 1
ATOM 760 O O . ALA A 1 93 ? -2.784 -9.713 -18.812 1.00 93.12 93 ALA A O 1
ATOM 761 N N . ASP A 1 94 ? -4.089 -9.858 -16.978 1.00 91.38 94 ASP A N 1
ATOM 762 C CA . ASP A 1 94 ? -4.987 -8.752 -17.326 1.00 91.38 94 ASP A CA 1
ATOM 763 C C . ASP A 1 94 ? -4.257 -7.413 -17.160 1.00 91.38 94 ASP A C 1
ATOM 765 O O . ASP A 1 94 ? -4.247 -6.587 -18.071 1.00 91.38 94 ASP A O 1
ATOM 769 N N . ALA A 1 95 ? -3.536 -7.243 -16.046 1.00 92.38 95 ALA A N 1
ATOM 770 C CA . ALA A 1 95 ? -2.688 -6.073 -15.816 1.00 92.38 95 ALA A CA 1
ATOM 771 C C . ALA A 1 95 ? -1.605 -5.927 -16.897 1.00 92.38 95 ALA A C 1
ATOM 773 O O . ALA A 1 95 ? -1.351 -4.830 -17.396 1.00 92.38 95 ALA A O 1
ATOM 774 N N . ARG A 1 96 ? -1.005 -7.047 -17.326 1.00 93.69 96 ARG A N 1
ATOM 775 C CA . ARG A 1 96 ? -0.049 -7.051 -18.442 1.00 93.69 96 ARG A CA 1
ATOM 776 C C . ARG A 1 96 ? -0.708 -6.561 -19.727 1.00 93.69 96 ARG A C 1
ATOM 778 O O . ARG A 1 96 ? -0.121 -5.749 -20.431 1.00 93.69 96 ARG A O 1
ATOM 785 N N . GLN A 1 97 ? -1.926 -7.015 -20.017 1.00 93.44 97 GLN A N 1
ATOM 786 C CA . GLN A 1 97 ? -2.656 -6.602 -21.212 1.00 93.44 97 GLN A CA 1
ATOM 787 C C . GLN A 1 97 ? -3.005 -5.104 -21.197 1.00 93.44 97 GLN A C 1
ATOM 789 O O . GLN A 1 97 ? -2.884 -4.457 -22.236 1.00 93.44 97 GLN A O 1
ATOM 794 N N . ILE A 1 98 ? -3.401 -4.552 -20.045 1.00 92.75 98 ILE A N 1
ATOM 795 C CA . ILE A 1 98 ? -3.645 -3.109 -19.861 1.00 92.75 98 ILE A CA 1
ATOM 796 C C . ILE A 1 98 ? -2.392 -2.309 -20.232 1.00 92.75 98 ILE A C 1
ATOM 798 O O . ILE A 1 98 ? -2.449 -1.385 -21.047 1.00 92.75 98 ILE A O 1
ATOM 802 N N . ILE A 1 99 ? -1.245 -2.710 -19.678 1.00 93.44 99 ILE A N 1
ATOM 803 C CA . ILE A 1 99 ? 0.037 -2.029 -19.873 1.00 93.44 99 ILE A CA 1
ATOM 804 C C . ILE A 1 99 ? 0.540 -2.173 -21.315 1.00 93.44 99 ILE A C 1
ATOM 806 O O . ILE A 1 99 ? 0.957 -1.186 -21.917 1.00 93.44 99 ILE A O 1
ATOM 810 N N . GLU A 1 100 ? 0.451 -3.367 -21.905 1.00 92.75 100 GLU A N 1
ATOM 811 C CA . GLU A 1 100 ? 0.860 -3.619 -23.295 1.00 92.75 100 GLU A CA 1
ATOM 812 C C . GLU A 1 100 ? 0.019 -2.836 -24.307 1.00 92.75 100 GLU A C 1
ATOM 814 O O . GLU A 1 100 ? 0.540 -2.367 -25.318 1.00 92.75 100 GLU A O 1
ATOM 819 N N . ARG A 1 101 ? -1.283 -2.680 -24.043 1.00 91.75 101 ARG A N 1
ATOM 820 C CA . ARG A 1 101 ? -2.190 -1.909 -24.904 1.00 91.75 101 ARG A CA 1
ATOM 821 C C . ARG A 1 101 ? -2.120 -0.408 -24.651 1.00 91.75 101 ARG A C 1
ATOM 823 O O . ARG A 1 101 ? -2.599 0.357 -25.487 1.00 91.75 101 ARG A O 1
ATOM 830 N N . GLY A 1 102 ? -1.585 0.003 -23.501 1.00 90.88 102 GLY A N 1
ATOM 831 C CA . GLY A 1 102 ? -1.594 1.389 -23.041 1.00 90.88 102 GLY A CA 1
ATOM 832 C C . GLY A 1 102 ? -3.006 1.959 -22.886 1.00 90.88 102 GLY A C 1
ATOM 833 O O . GLY A 1 102 ? -3.193 3.159 -23.076 1.00 90.88 102 GLY A O 1
ATOM 834 N N . LYS A 1 103 ? -4.009 1.108 -22.625 1.00 88.31 103 LYS A N 1
ATOM 835 C CA . LYS A 1 103 ? -5.423 1.497 -22.536 1.00 88.31 103 LYS A CA 1
ATOM 836 C C . LYS A 1 103 ? -6.132 0.746 -21.400 1.00 88.31 103 LYS A C 1
ATOM 838 O O . LYS A 1 103 ? -5.944 -0.470 -21.305 1.00 88.31 103 LYS A O 1
ATOM 843 N N . PRO A 1 104 ? -6.967 1.432 -20.599 1.00 86.19 104 PRO A N 1
ATOM 844 C CA . PRO A 1 104 ? -7.825 0.805 -19.595 1.00 86.19 104 PRO A CA 1
ATOM 845 C C . PRO A 1 104 ? -8.791 -0.225 -20.199 1.00 86.19 104 PRO A C 1
ATOM 847 O O . PRO A 1 104 ? -9.152 -0.147 -21.379 1.00 86.19 104 PRO A O 1
ATOM 850 N N . MET A 1 105 ? -9.230 -1.197 -19.396 1.00 84.44 105 MET A N 1
ATOM 851 C CA . MET A 1 105 ? -10.300 -2.115 -19.788 1.00 84.44 105 MET A CA 1
ATOM 852 C C . MET A 1 105 ? -11.659 -1.506 -19.447 1.00 84.44 105 MET A C 1
ATOM 854 O O . MET A 1 105 ? -11.950 -1.274 -18.281 1.00 84.44 105 MET A O 1
ATOM 858 N N . ALA A 1 106 ? -12.539 -1.372 -20.441 1.00 80.38 106 ALA A N 1
ATOM 859 C CA . ALA A 1 106 ? -13.866 -0.774 -20.256 1.00 80.38 106 ALA A CA 1
ATOM 860 C C . ALA A 1 106 ? -14.738 -1.480 -19.198 1.00 80.38 106 ALA A C 1
ATOM 862 O O . ALA A 1 106 ? -15.577 -0.853 -18.563 1.00 80.38 106 ALA A O 1
ATOM 863 N N . SER A 1 107 ? -14.554 -2.787 -18.988 1.00 82.62 107 SER A N 1
ATOM 864 C CA . SER A 1 107 ? -15.296 -3.544 -17.972 1.00 82.62 107 SER A CA 1
ATOM 865 C C . SER A 1 107 ? -14.855 -3.251 -16.533 1.00 82.62 107 SER A C 1
ATOM 867 O O . SER A 1 107 ? -15.533 -3.681 -15.605 1.00 82.62 107 SER A O 1
ATOM 869 N N . ARG A 1 108 ? -13.693 -2.611 -16.345 1.00 80.75 108 ARG A N 1
ATOM 870 C CA . ARG A 1 108 ? -13.058 -2.313 -15.051 1.00 80.75 108 ARG A CA 1
ATOM 871 C C . ARG A 1 108 ? -12.266 -1.011 -15.160 1.00 80.75 108 ARG A C 1
ATOM 873 O O . ARG A 1 108 ? -11.046 -1.020 -15.021 1.00 80.75 108 ARG A O 1
ATOM 880 N N . ASP A 1 109 ? -12.962 0.059 -15.524 1.00 80.12 109 ASP A N 1
ATOM 881 C CA . ASP A 1 109 ? -12.345 1.305 -15.979 1.00 80.12 109 ASP A CA 1
ATOM 882 C C . ASP A 1 109 ? -11.466 1.945 -14.895 1.00 80.12 109 ASP A C 1
ATOM 884 O O . ASP A 1 109 ? -10.273 2.117 -15.121 1.00 80.12 109 ASP A O 1
ATOM 888 N N . GLU A 1 110 ? -12.018 2.165 -13.698 1.00 81.94 110 GLU A N 1
ATOM 889 C CA . GLU A 1 110 ? -11.329 2.748 -12.531 1.00 81.94 110 GLU A CA 1
ATOM 890 C C . GLU A 1 110 ? -10.077 1.942 -12.147 1.00 81.94 110 GLU A C 1
ATOM 892 O O . GLU A 1 110 ? -8.954 2.411 -12.307 1.00 81.94 110 GLU A O 1
ATOM 897 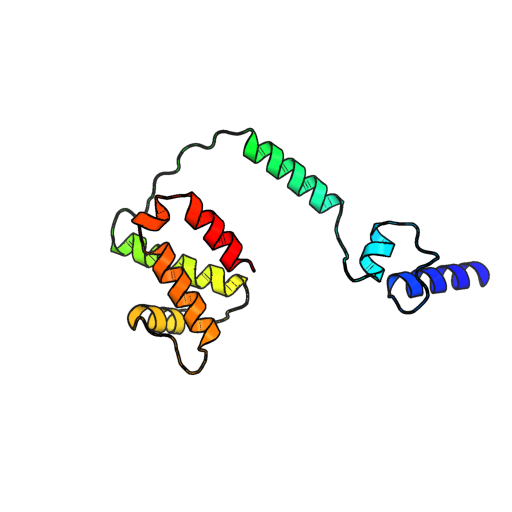N N . ASP A 1 111 ? -10.256 0.660 -11.828 1.00 82.94 111 ASP A N 1
ATOM 898 C CA . ASP A 1 111 ? -9.160 -0.254 -11.500 1.00 82.94 111 ASP A CA 1
ATOM 899 C C . ASP A 1 111 ? -8.049 -0.312 -12.581 1.00 82.94 111 ASP A C 1
ATOM 901 O O . ASP A 1 111 ? -6.861 -0.474 -12.291 1.00 82.94 111 ASP A O 1
ATOM 905 N N . SER A 1 112 ? -8.428 -0.259 -13.865 1.00 86.31 112 SER A N 1
ATOM 906 C CA . SER A 1 112 ? -7.468 -0.320 -14.977 1.00 86.31 112 SER A CA 1
ATOM 907 C C . SER A 1 112 ? -6.754 1.013 -15.188 1.00 86.31 112 SER A C 1
ATOM 909 O O . SER A 1 112 ? -5.613 1.024 -15.661 1.00 86.31 112 SER A O 1
ATOM 911 N N . HIS A 1 113 ? -7.429 2.121 -14.875 1.00 87.38 113 HIS A N 1
ATOM 912 C CA . HIS A 1 113 ? -6.854 3.456 -14.861 1.00 87.38 113 HIS A CA 1
ATOM 913 C C . HIS A 1 113 ? -5.758 3.561 -13.803 1.00 87.38 113 HIS A C 1
ATOM 915 O O . HIS A 1 113 ? -4.674 4.048 -14.131 1.00 87.38 113 HIS A O 1
ATOM 921 N N . ASP A 1 114 ? -5.991 3.027 -12.604 1.00 86.50 114 ASP A N 1
ATOM 922 C CA . ASP A 1 114 ? -5.026 3.093 -11.506 1.00 86.50 114 ASP A CA 1
ATOM 923 C C . ASP A 1 114 ? -3.745 2.321 -11.835 1.00 86.50 114 ASP A C 1
ATOM 925 O O . ASP A 1 114 ? -2.652 2.890 -11.845 1.00 86.50 114 ASP A O 1
ATOM 929 N N . VAL A 1 115 ? -3.866 1.057 -12.258 1.00 90.19 115 VAL A N 1
ATOM 930 C CA . VAL A 1 115 ? -2.707 0.228 -12.643 1.00 90.19 115 VAL A CA 1
ATOM 931 C C . VAL A 1 115 ? -1.906 0.863 -13.785 1.00 90.19 115 VAL A C 1
ATOM 933 O O . VAL A 1 115 ? -0.670 0.880 -13.752 1.00 90.19 115 VAL A O 1
ATOM 936 N N . LEU A 1 116 ? -2.587 1.390 -14.809 1.00 92.50 116 LEU A N 1
ATOM 937 C CA . LEU A 1 116 ? -1.923 2.039 -15.940 1.00 92.50 116 LEU A CA 1
ATOM 938 C C . LEU A 1 116 ? -1.229 3.340 -15.514 1.00 92.50 116 LEU A C 1
ATOM 940 O O . LEU A 1 116 ? -0.099 3.590 -15.941 1.00 92.50 116 LEU A O 1
ATOM 944 N N . GLY A 1 117 ? -1.882 4.141 -14.672 1.00 90.25 117 GLY A N 1
ATOM 945 C CA . GLY A 1 117 ? -1.350 5.390 -14.138 1.00 90.25 117 GLY A CA 1
ATOM 946 C C . GLY A 1 117 ? -0.108 5.161 -13.281 1.00 90.25 117 GLY A C 1
ATOM 947 O O . GLY A 1 117 ? 0.930 5.782 -13.529 1.00 90.25 117 GLY A O 1
ATOM 948 N N . THR A 1 118 ? -0.161 4.204 -12.346 1.00 90.56 118 THR A N 1
ATOM 949 C CA . THR A 1 118 ? 1.004 3.825 -11.538 1.00 90.56 118 THR A CA 1
ATOM 950 C C . THR A 1 118 ? 2.152 3.385 -12.439 1.00 90.56 118 THR A C 1
ATOM 952 O O . THR A 1 118 ? 3.260 3.903 -12.305 1.00 90.56 118 THR A O 1
ATOM 955 N N . TYR A 1 119 ? 1.896 2.501 -13.413 1.00 93.50 119 TYR A N 1
ATOM 956 C CA . TYR A 1 119 ? 2.931 2.019 -14.332 1.00 93.50 119 TYR A CA 1
ATOM 957 C C . TYR A 1 119 ? 3.590 3.150 -15.129 1.00 93.50 119 TYR A C 1
ATOM 959 O O . TYR A 1 119 ? 4.815 3.178 -15.259 1.00 93.50 119 TYR A O 1
ATOM 967 N N . GLN A 1 120 ? 2.811 4.093 -15.664 1.00 92.31 120 GLN A N 1
ATOM 968 C CA . GLN A 1 120 ? 3.346 5.236 -16.414 1.00 92.31 120 GLN A CA 1
ATOM 969 C C . GLN A 1 120 ? 4.288 6.091 -15.563 1.00 92.31 120 GLN A C 1
ATOM 971 O O . GLN A 1 120 ? 5.315 6.552 -16.064 1.00 92.31 120 GLN A O 1
ATOM 976 N N . LEU A 1 121 ? 3.974 6.255 -14.278 1.00 89.75 121 LEU A N 1
ATOM 977 C CA . LEU A 1 121 ? 4.815 6.994 -13.351 1.00 89.75 121 LEU A CA 1
ATOM 978 C C . LEU A 1 121 ? 6.099 6.226 -13.012 1.00 89.75 121 LEU A C 1
ATOM 980 O O . LEU A 1 121 ? 7.197 6.752 -13.199 1.00 89.75 121 LEU A O 1
ATOM 984 N N . VAL A 1 122 ? 5.982 4.970 -12.566 1.00 89.56 122 VAL A N 1
ATOM 985 C CA . VAL A 1 122 ? 7.144 4.187 -12.110 1.00 89.56 122 VAL A CA 1
ATOM 986 C C . VAL A 1 122 ? 8.057 3.733 -13.255 1.00 89.56 122 VAL A C 1
ATOM 988 O O . VAL A 1 122 ? 9.243 3.493 -13.046 1.00 89.56 122 VAL A O 1
ATOM 991 N N . SER A 1 123 ? 7.548 3.663 -14.490 1.00 91.25 123 SER A N 1
ATOM 992 C CA . SER A 1 123 ? 8.352 3.355 -15.685 1.00 91.25 123 SER A CA 1
ATOM 993 C C . SER A 1 123 ? 9.105 4.564 -16.257 1.00 91.25 123 SER A C 1
ATOM 995 O O . SER A 1 123 ? 9.914 4.399 -17.178 1.00 91.25 123 SER A O 1
ATOM 997 N N . ASN A 1 124 ? 8.921 5.762 -15.690 1.00 89.25 124 ASN A N 1
ATOM 998 C CA . ASN A 1 124 ? 9.640 6.971 -16.079 1.00 89.25 124 ASN A CA 1
ATOM 999 C C . ASN A 1 124 ? 10.854 7.224 -15.167 1.00 89.25 124 ASN A C 1
ATOM 1001 O O . ASN A 1 124 ? 10.734 7.693 -14.037 1.00 89.25 124 ASN A O 1
ATOM 1005 N N . GLN A 1 125 ? 12.059 6.985 -15.692 1.00 84.00 125 GLN A N 1
ATOM 1006 C CA . GLN A 1 125 ? 13.312 7.197 -14.953 1.00 84.00 125 GLN A CA 1
ATOM 1007 C C . GLN A 1 125 ? 13.534 8.649 -14.502 1.00 84.00 125 GLN A C 1
ATOM 1009 O O . GLN A 1 125 ? 14.193 8.870 -13.490 1.00 84.00 125 GLN A O 1
ATOM 1014 N N . GLY A 1 126 ? 13.029 9.639 -15.244 1.00 84.06 126 GLY A N 1
ATOM 1015 C CA . GLY A 1 126 ? 13.141 11.049 -14.868 1.00 84.06 126 GLY A CA 1
ATOM 1016 C C . GLY A 1 126 ? 12.324 11.362 -13.615 1.00 84.06 126 GLY A C 1
ATOM 1017 O O . GLY A 1 126 ? 12.861 11.918 -12.656 1.00 84.06 126 GLY A O 1
ATOM 1018 N N . GLU A 1 127 ? 11.065 10.919 -13.597 1.00 81.56 127 GLU A N 1
ATOM 1019 C CA . GLU A 1 127 ? 10.176 11.051 -12.434 1.00 81.56 127 GLU A CA 1
ATOM 1020 C C . GLU A 1 127 ? 10.744 10.289 -11.225 1.00 81.56 127 GLU A C 1
ATOM 1022 O O . GLU A 1 127 ? 10.839 10.840 -10.131 1.00 81.56 127 GLU A O 1
ATOM 1027 N N . MET A 1 128 ? 11.247 9.066 -11.432 1.00 81.12 128 MET A N 1
ATOM 1028 C CA . MET A 1 128 ? 11.820 8.233 -10.363 1.00 81.12 128 MET A CA 1
ATOM 1029 C C . MET A 1 128 ? 13.135 8.779 -9.780 1.00 81.12 128 MET A C 1
ATOM 1031 O O . MET A 1 128 ? 13.464 8.505 -8.628 1.00 81.12 128 MET A O 1
ATOM 1035 N N . ARG A 1 129 ? 13.892 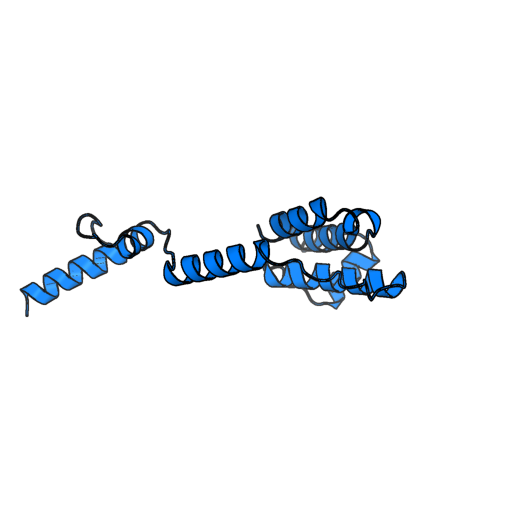9.587 -10.535 1.00 77.56 129 ARG A N 1
ATOM 1036 C CA . ARG A 1 129 ? 15.111 10.259 -10.040 1.00 77.56 129 ARG A CA 1
ATOM 1037 C C . ARG A 1 129 ? 14.814 11.496 -9.193 1.00 77.56 129 ARG A C 1
ATOM 1039 O O . ARG A 1 129 ? 15.665 11.911 -8.409 1.00 77.56 129 ARG A O 1
ATOM 1046 N N . THR A 1 130 ? 13.628 12.089 -9.324 1.00 66.19 130 THR A N 1
ATOM 1047 C CA . THR A 1 130 ? 13.205 13.234 -8.506 1.00 66.19 130 THR A CA 1
ATOM 1048 C C . THR A 1 130 ? 12.409 12.724 -7.303 1.00 66.19 130 THR A C 1
ATOM 1050 O O . THR A 1 130 ? 11.182 12.706 -7.300 1.00 66.19 130 THR A O 1
ATOM 1053 N N . GLY A 1 131 ? 13.119 12.302 -6.248 1.00 55.50 131 GLY A N 1
ATOM 1054 C CA . GLY A 1 131 ? 12.554 11.600 -5.080 1.00 55.50 131 GLY A CA 1
ATOM 1055 C C . GLY A 1 131 ? 11.358 12.265 -4.370 1.00 55.50 131 GLY A C 1
ATOM 1056 O O . GLY A 1 131 ? 10.633 11.591 -3.645 1.00 55.50 131 GLY A O 1
ATOM 1057 N N . GLY A 1 132 ? 11.091 13.555 -4.609 1.00 51.94 132 GLY A N 1
ATOM 1058 C CA . GLY A 1 132 ? 9.926 14.261 -4.062 1.00 51.94 132 GLY A CA 1
ATOM 1059 C C . GLY A 1 132 ? 8.572 13.815 -4.632 1.00 51.94 132 GLY A C 1
ATOM 1060 O O . GLY A 1 132 ? 7.573 13.882 -3.920 1.00 51.94 132 GLY A O 1
ATOM 1061 N N . ARG A 1 133 ? 8.516 13.326 -5.880 1.00 49.12 133 ARG A N 1
ATOM 1062 C CA . ARG A 1 133 ? 7.256 12.879 -6.508 1.00 49.12 133 ARG A CA 1
ATOM 1063 C C . ARG A 1 133 ? 6.935 11.415 -6.238 1.00 49.12 133 ARG A C 1
ATOM 1065 O O . ARG A 1 133 ? 5.768 11.087 -6.082 1.00 49.12 133 ARG A O 1
ATOM 1072 N N . PHE A 1 134 ? 7.947 10.562 -6.088 1.00 49.62 134 PHE A N 1
ATOM 1073 C CA . PHE A 1 134 ? 7.761 9.153 -5.728 1.00 49.62 134 PHE A CA 1
ATOM 1074 C C . PHE A 1 134 ? 7.111 8.988 -4.343 1.00 49.62 134 PHE A C 1
ATOM 1076 O O . PHE A 1 134 ? 6.181 8.204 -4.178 1.00 49.62 134 PHE A O 1
ATOM 1083 N N . PHE A 1 135 ? 7.523 9.798 -3.362 1.00 47.25 135 PHE A N 1
ATOM 1084 C CA . PHE A 1 135 ? 6.910 9.794 -2.029 1.00 47.25 135 PHE A CA 1
ATOM 1085 C C . PHE A 1 135 ? 5.467 10.324 -2.039 1.00 47.25 135 PHE A C 1
ATOM 1087 O O . PHE A 1 135 ? 4.605 9.783 -1.353 1.00 47.25 135 PHE A O 1
ATOM 1094 N N . GLN A 1 136 ? 5.182 11.360 -2.836 1.00 39.75 136 GLN A N 1
ATOM 1095 C CA . GLN A 1 136 ? 3.813 11.861 -3.015 1.00 39.75 136 GLN A CA 1
ATOM 1096 C C . GLN A 1 136 ? 2.929 10.867 -3.773 1.00 39.75 136 GLN A C 1
ATOM 1098 O O . GLN A 1 136 ? 1.753 10.751 -3.450 1.00 39.75 136 GLN A O 1
ATOM 1103 N N . ALA A 1 137 ? 3.493 10.120 -4.722 1.00 45.62 137 ALA A N 1
ATOM 1104 C CA . ALA A 1 137 ? 2.796 9.057 -5.428 1.00 45.62 137 ALA A CA 1
ATOM 1105 C C . ALA A 1 137 ? 2.436 7.903 -4.494 1.00 45.62 137 ALA A C 1
ATOM 1107 O O . ALA A 1 137 ? 1.282 7.511 -4.475 1.00 45.62 137 ALA A O 1
ATOM 1108 N N . LEU A 1 138 ? 3.357 7.444 -3.640 1.00 45.81 138 LEU A N 1
ATOM 1109 C CA . LEU A 1 138 ? 3.058 6.461 -2.587 1.00 45.81 138 LEU A CA 1
ATOM 1110 C C . LEU A 1 138 ? 1.939 6.929 -1.639 1.00 45.81 138 LEU A C 1
ATOM 1112 O O . LEU A 1 138 ? 1.115 6.125 -1.220 1.00 45.81 138 LEU A O 1
ATOM 1116 N N . ILE A 1 139 ? 1.876 8.227 -1.322 1.00 44.03 139 ILE A N 1
ATOM 1117 C CA . ILE A 1 139 ? 0.803 8.811 -0.494 1.00 44.03 139 ILE A CA 1
ATOM 1118 C C . ILE A 1 139 ? -0.529 8.919 -1.257 1.00 44.03 139 ILE A C 1
ATOM 1120 O O . ILE A 1 139 ? -1.586 8.809 -0.641 1.00 44.03 139 ILE A O 1
ATOM 1124 N N . PHE A 1 140 ? -0.492 9.171 -2.567 1.00 37.16 140 PHE A N 1
ATOM 1125 C CA . PHE A 1 140 ? -1.685 9.260 -3.416 1.00 37.16 140 PHE A CA 1
ATOM 1126 C C . PHE A 1 140 ? -2.269 7.881 -3.734 1.00 37.16 140 PHE A C 1
ATOM 1128 O O . PHE A 1 140 ? -3.474 7.747 -3.860 1.00 37.16 140 PHE A O 1
ATOM 1135 N N . ILE A 1 141 ? -1.399 6.880 -3.826 1.00 41.59 141 ILE A N 1
ATOM 1136 C CA . ILE A 1 141 ? -1.719 5.482 -4.092 1.00 41.59 141 ILE A CA 1
ATOM 1137 C C . ILE A 1 141 ? -2.249 4.792 -2.812 1.00 41.59 141 ILE A C 1
ATOM 1139 O O . ILE A 1 141 ? -3.173 4.000 -2.867 1.00 41.59 141 ILE A O 1
ATOM 1143 N N . ALA A 1 142 ? -1.774 5.169 -1.618 1.00 34.59 142 ALA A N 1
ATOM 1144 C CA . ALA A 1 142 ? -2.274 4.634 -0.341 1.00 34.59 142 ALA A CA 1
ATOM 1145 C C . ALA A 1 142 ? -3.543 5.332 0.218 1.00 34.59 142 ALA A C 1
ATOM 1147 O O . ALA A 1 142 ? -3.781 5.284 1.432 1.00 34.59 142 ALA A O 1
ATOM 1148 N N . ARG A 1 143 ? -4.324 6.022 -0.622 1.00 34.03 143 ARG A N 1
ATOM 1149 C CA . ARG A 1 143 ? -5.566 6.728 -0.258 1.00 34.03 143 ARG A CA 1
ATOM 1150 C C . ARG A 1 143 ? -6.740 6.226 -1.073 1.00 34.03 143 ARG A C 1
ATOM 1152 O O . ARG A 1 143 ? -7.830 6.157 -0.462 1.00 34.03 143 ARG A O 1
#

Foldseek 3Di:
DVVVVVVVVQLVCLLCLNHPVPPDDDPQSVCSNVVRHDDVVVVVVVVVVVVVVVVDDDDDDDDPQPDLVSQLVVLLVQLVVLLVVLPLDDDSVVLVVLCVVLHADPVPRVSSCSSSVSSVQSSDPVNVVPVVVVVVVSVVSND

pLDDT: mean 85.22, std 13.99, range [34.03, 97.62]